Protein AF-A0A1G1GZU4-F1 (afdb_monomer_lite)

Radius of gyration: 26.99 Å; chains: 1; bounding box: 59×23×66 Å

Foldseek 3Di:
DDDDDDDPDPVRVVVCPVPDDPVVHVVVDDDDPDPDPPPDPPDDDDDDDDDPVVVVVLVVVCVVVVHDSVVVVVVVVVVVVVVVVVVD

Sequence (88 aa):
MKKIPKFKSLKEERNFRDTHSVADYLSELKKTGEIVFERHPLKRNFQMRLDDTTINKLKKLAKAKGVDVSTLIRRWIREHLDKELKTA

Structure (mmCIF, N/CA/C/O backbone):
data_AF-A0A1G1GZU4-F1
#
_entry.id   AF-A0A1G1GZU4-F1
#
loop_
_atom_site.group_PDB
_at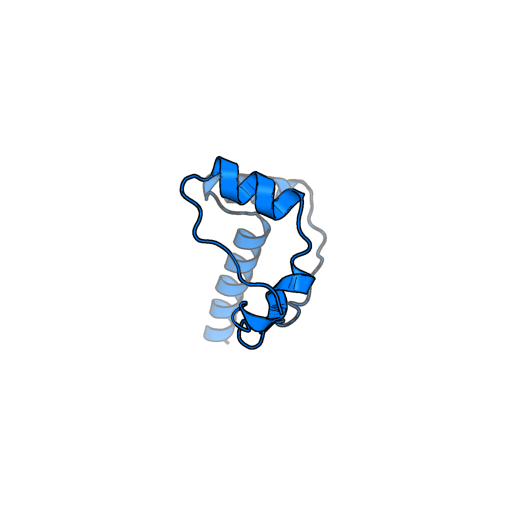om_site.id
_atom_site.type_symbol
_atom_site.label_atom_id
_atom_site.label_alt_id
_atom_site.label_comp_id
_atom_site.label_asym_id
_atom_site.label_entity_id
_atom_site.label_seq_id
_atom_site.pdbx_PDB_ins_code
_atom_site.Cartn_x
_atom_site.Cartn_y
_atom_site.Cartn_z
_atom_site.occupancy
_atom_site.B_iso_or_equiv
_atom_site.auth_seq_id
_atom_site.auth_comp_id
_atom_site.auth_asym_id
_atom_site.auth_atom_id
_atom_site.pdbx_PDB_model_num
ATOM 1 N N . MET A 1 1 ? 40.046 -10.613 -30.839 1.00 62.25 1 MET A N 1
ATOM 2 C CA . MET A 1 1 ? 38.846 -10.043 -30.185 1.00 62.25 1 MET A CA 1
ATOM 3 C C . MET A 1 1 ? 38.481 -8.760 -30.916 1.00 62.25 1 MET A C 1
ATOM 5 O O . MET A 1 1 ? 39.396 -8.021 -31.270 1.00 62.25 1 MET A O 1
ATOM 9 N N . LYS A 1 2 ? 37.200 -8.566 -31.256 1.00 79.25 2 LYS A N 1
ATOM 10 C CA . LYS A 1 2 ? 36.743 -7.440 -32.090 1.00 79.25 2 LYS A CA 1
ATOM 11 C C . LYS A 1 2 ? 36.564 -6.176 -31.239 1.00 79.25 2 LYS A C 1
ATOM 13 O O . LYS A 1 2 ? 36.337 -6.283 -30.037 1.00 79.25 2 LYS A O 1
ATOM 18 N N . LYS A 1 3 ? 36.665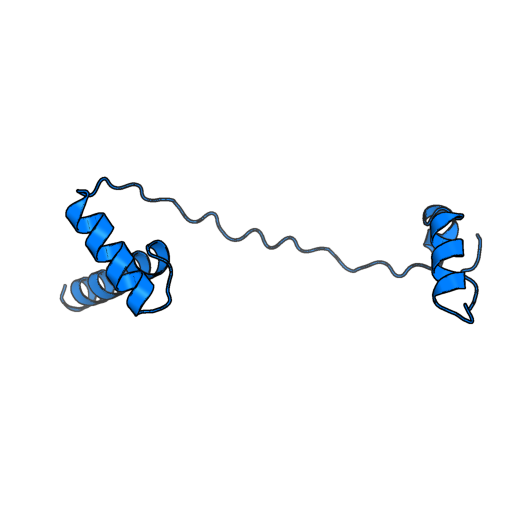 -5.003 -31.876 1.00 81.12 3 LYS A N 1
ATOM 19 C CA . LYS A 1 3 ? 36.475 -3.697 -31.229 1.00 81.12 3 LYS A CA 1
ATOM 20 C C . LYS A 1 3 ? 35.141 -3.059 -31.600 1.00 81.12 3 LYS A C 1
ATOM 22 O O . LYS A 1 3 ? 34.754 -3.122 -32.767 1.00 81.12 3 LYS A O 1
ATOM 27 N N . ILE A 1 4 ? 34.465 -2.441 -30.639 1.00 84.81 4 ILE A N 1
ATOM 28 C CA . ILE A 1 4 ? 33.234 -1.679 -30.837 1.00 84.81 4 ILE A CA 1
ATOM 29 C C . ILE A 1 4 ? 33.612 -0.353 -31.523 1.00 84.81 4 ILE A C 1
ATOM 31 O O . ILE A 1 4 ? 34.407 0.423 -30.980 1.00 84.81 4 ILE A O 1
ATOM 35 N N . PRO A 1 5 ? 33.099 -0.077 -32.735 1.00 83.81 5 PRO A N 1
ATOM 36 C CA . PRO A 1 5 ? 33.430 1.146 -33.456 1.00 83.81 5 PRO A CA 1
ATOM 37 C C . PRO A 1 5 ? 32.772 2.378 -32.812 1.00 83.81 5 PRO A C 1
ATOM 39 O O . PRO A 1 5 ? 31.777 2.282 -32.095 1.00 83.81 5 PRO A O 1
ATOM 42 N N . LYS A 1 6 ? 33.313 3.571 -33.091 1.00 84.31 6 LYS A N 1
ATOM 43 C CA . LYS A 1 6 ? 32.667 4.840 -32.722 1.00 84.31 6 LYS A CA 1
ATOM 44 C C . LYS A 1 6 ? 31.566 5.156 -33.736 1.00 84.31 6 LYS A C 1
ATOM 46 O O . LYS A 1 6 ? 31.876 5.486 -34.878 1.00 84.31 6 LYS A O 1
ATOM 51 N N . PHE A 1 7 ? 30.309 5.072 -33.314 1.00 88.06 7 PHE A N 1
ATOM 52 C CA . PHE A 1 7 ? 29.160 5.381 -34.168 1.00 88.06 7 PHE A CA 1
ATOM 53 C C . PHE A 1 7 ? 28.995 6.886 -34.360 1.00 88.06 7 PHE A C 1
ATOM 55 O O . PHE A 1 7 ? 29.165 7.667 -33.422 1.00 88.06 7 PHE A O 1
ATOM 62 N N . LYS A 1 8 ? 28.629 7.296 -35.576 1.00 84.88 8 LYS A N 1
ATOM 63 C CA . LYS A 1 8 ? 28.337 8.701 -35.901 1.00 84.88 8 LYS A CA 1
ATOM 64 C C . LYS A 1 8 ? 26.855 9.040 -35.728 1.00 84.88 8 LYS A C 1
ATOM 66 O O . LYS A 1 8 ? 26.500 10.212 -35.660 1.00 84.88 8 LYS A O 1
ATOM 71 N N . SER A 1 9 ? 25.985 8.028 -35.670 1.00 90.12 9 SER A N 1
ATOM 72 C CA . SER A 1 9 ? 24.535 8.182 -35.524 1.00 90.12 9 SER A CA 1
ATOM 73 C C . SER A 1 9 ? 23.908 7.013 -34.762 1.00 90.12 9 SER A C 1
ATOM 75 O O . SER A 1 9 ? 24.353 5.873 -34.873 1.00 90.12 9 SER A O 1
ATOM 77 N N . LEU A 1 10 ? 22.795 7.276 -34.071 1.00 85.38 10 LEU A N 1
ATOM 78 C CA . LEU A 1 10 ? 21.987 6.254 -33.393 1.00 85.38 10 LEU A CA 1
ATOM 79 C C . LEU A 1 10 ? 21.461 5.170 -34.350 1.00 85.38 10 LEU A C 1
ATOM 81 O O . LEU A 1 10 ? 21.282 4.021 -33.950 1.00 85.38 10 LEU A O 1
ATOM 85 N N . LYS A 1 11 ? 21.215 5.513 -35.624 1.00 88.75 11 LYS A N 1
ATOM 86 C CA . LYS A 1 11 ? 20.769 4.544 -36.642 1.00 88.75 11 LYS A CA 1
ATOM 87 C C . LYS A 1 11 ? 21.865 3.526 -36.973 1.00 88.75 11 LYS A C 1
ATOM 89 O O . LYS A 1 11 ? 21.571 2.355 -37.185 1.00 88.75 11 LYS A O 1
ATOM 94 N N . GLU A 1 12 ? 23.116 3.977 -36.994 1.00 87.25 12 GLU A N 1
ATOM 95 C CA . GLU A 1 12 ? 24.289 3.136 -37.244 1.00 87.25 12 GLU A CA 1
ATOM 96 C C . GLU A 1 12 ? 24.535 2.183 -36.068 1.00 87.25 12 GLU A C 1
ATOM 98 O O . GLU A 1 12 ? 24.735 0.990 -36.278 1.00 87.25 12 GLU A O 1
ATOM 103 N N . GLU A 1 13 ? 24.418 2.684 -34.833 1.00 88.12 13 GLU A N 1
ATOM 104 C CA . GLU A 1 13 ? 24.530 1.855 -33.629 1.00 88.12 13 GLU A CA 1
ATOM 105 C C . GLU A 1 13 ? 23.448 0.768 -33.580 1.00 88.12 13 GLU A C 1
ATOM 107 O O . GLU A 1 13 ? 23.745 -0.383 -33.263 1.00 88.12 13 GLU A O 1
ATOM 112 N N . ARG A 1 14 ? 22.196 1.103 -33.923 1.00 87.62 14 ARG A N 1
ATOM 113 C CA . ARG A 1 14 ? 21.101 0.123 -33.964 1.00 87.62 14 ARG A CA 1
ATOM 114 C C . ARG A 1 14 ? 21.384 -0.986 -34.975 1.00 87.62 14 ARG A C 1
ATOM 116 O O . ARG A 1 14 ? 21.373 -2.152 -34.603 1.00 87.62 14 ARG A O 1
ATOM 123 N N . ASN A 1 15 ? 21.727 -0.618 -36.210 1.00 89.19 15 ASN A N 1
ATOM 124 C CA . ASN A 1 15 ? 22.064 -1.593 -37.247 1.00 89.19 15 ASN A CA 1
ATOM 125 C C . ASN A 1 15 ? 23.244 -2.485 -36.834 1.00 89.19 15 ASN A C 1
ATOM 127 O O . ASN A 1 15 ? 23.243 -3.680 -37.119 1.00 89.19 15 ASN A O 1
ATOM 131 N N . PHE A 1 16 ? 24.247 -1.925 -36.154 1.00 88.75 16 PHE A N 1
ATOM 132 C CA . PHE A 1 16 ? 25.365 -2.700 -35.625 1.00 88.75 16 PHE A CA 1
ATOM 133 C C . PHE A 1 16 ? 24.909 -3.707 -34.562 1.00 88.75 16 PHE A C 1
ATOM 135 O O . PHE A 1 16 ? 25.261 -4.881 -34.657 1.00 88.75 16 PHE A O 1
ATOM 142 N N . ARG A 1 17 ? 24.085 -3.279 -33.597 1.00 86.12 17 ARG A N 1
ATOM 143 C CA . ARG A 1 17 ? 23.533 -4.152 -32.547 1.00 86.12 17 ARG A CA 1
ATOM 144 C C . ARG A 1 17 ? 22.624 -5.256 -33.095 1.00 86.12 17 ARG A C 1
ATOM 146 O O . ARG A 1 17 ? 22.606 -6.337 -32.521 1.00 86.12 17 ARG A O 1
ATOM 153 N N . ASP A 1 18 ? 21.916 -5.001 -34.193 1.00 89.25 18 ASP A N 1
ATOM 154 C CA . ASP A 1 18 ? 21.026 -5.985 -34.825 1.00 89.25 18 ASP A CA 1
ATOM 155 C C . ASP A 1 18 ? 21.795 -7.042 -35.635 1.00 89.25 18 ASP A C 1
ATOM 157 O O . ASP A 1 18 ? 21.348 -8.177 -35.776 1.00 89.25 18 ASP A O 1
ATOM 161 N N . THR A 1 19 ? 22.958 -6.676 -36.182 1.00 88.50 19 THR A N 1
ATOM 162 C CA . THR A 1 19 ? 23.739 -7.541 -37.085 1.00 88.50 19 THR A CA 1
ATOM 163 C C . THR A 1 19 ? 24.878 -8.286 -36.397 1.00 88.50 19 THR A C 1
ATOM 165 O O . THR A 1 19 ? 25.358 -9.286 -36.929 1.00 88.50 19 THR A O 1
ATOM 168 N N . HIS A 1 20 ? 25.327 -7.821 -35.229 1.00 88.81 20 HIS A N 1
ATOM 169 C CA . HIS A 1 20 ? 26.485 -8.373 -34.531 1.00 88.81 20 HIS A CA 1
ATOM 170 C C . HIS A 1 20 ? 26.104 -8.960 -33.170 1.00 88.81 20 HIS A C 1
ATOM 172 O O . HIS A 1 20 ? 25.371 -8.359 -32.389 1.00 88.81 20 HIS A O 1
ATOM 178 N N . SER A 1 21 ? 26.672 -10.124 -32.846 1.00 85.31 21 SER A N 1
ATOM 179 C CA . SER A 1 21 ? 26.521 -10.722 -31.519 1.00 85.31 21 SER A CA 1
ATOM 180 C C . SER A 1 21 ? 27.327 -9.947 -30.479 1.00 85.31 21 SER A C 1
ATOM 182 O O . SER A 1 21 ? 28.523 -9.711 -30.649 1.00 85.31 21 SER A O 1
ATOM 184 N N . VAL A 1 22 ? 26.697 -9.624 -29.350 1.00 84.19 22 VAL A N 1
ATOM 185 C CA . VAL A 1 22 ? 27.347 -8.978 -28.195 1.00 84.19 22 VAL A CA 1
ATOM 186 C C . VAL A 1 22 ? 28.486 -9.840 -27.627 1.00 84.19 22 VAL A C 1
ATOM 188 O O . VAL A 1 22 ? 29.464 -9.305 -27.103 1.00 84.19 22 VAL A O 1
ATOM 191 N N . ALA A 1 23 ? 28.403 -11.168 -27.779 1.00 83.69 23 ALA A N 1
ATOM 192 C CA . ALA A 1 23 ? 29.416 -12.106 -27.293 1.00 83.69 23 ALA A CA 1
ATOM 193 C C . ALA A 1 23 ? 30.803 -11.886 -27.935 1.00 83.69 23 ALA A C 1
ATOM 195 O O . ALA A 1 23 ? 31.828 -12.099 -27.287 1.00 83.69 23 ALA A O 1
ATOM 196 N N . ASP A 1 24 ? 30.850 -11.382 -29.172 1.00 84.81 24 ASP A N 1
ATOM 197 C CA . ASP A 1 24 ? 32.099 -11.126 -29.906 1.00 84.81 24 ASP A CA 1
ATOM 198 C C . ASP A 1 24 ? 32.913 -9.946 -29.337 1.00 84.81 24 ASP A C 1
ATOM 200 O O . ASP A 1 24 ? 34.092 -9.778 -29.674 1.00 84.81 24 ASP A O 1
ATOM 204 N N . TYR A 1 25 ? 32.285 -9.133 -28.480 1.00 86.69 25 TYR A N 1
ATOM 205 C CA . TYR A 1 25 ? 32.823 -7.884 -27.935 1.00 86.69 25 TYR A CA 1
ATOM 206 C C . TYR A 1 25 ? 32.935 -7.903 -26.403 1.00 86.69 25 TYR A C 1
ATOM 208 O O . TYR A 1 25 ? 33.177 -6.861 -25.796 1.00 86.69 25 TYR A O 1
ATOM 216 N N . LEU A 1 26 ? 32.807 -9.074 -25.759 1.00 82.50 26 LEU A N 1
ATOM 217 C CA . LEU A 1 26 ? 32.842 -9.223 -24.293 1.00 82.50 26 LEU A CA 1
ATOM 218 C C . LEU A 1 26 ? 34.070 -8.580 -23.632 1.00 82.50 26 LEU A C 1
ATOM 220 O O . LEU A 1 26 ? 33.966 -8.077 -22.518 1.00 82.50 26 LEU A O 1
ATOM 224 N N . SER A 1 27 ? 35.220 -8.568 -24.312 1.00 82.62 27 SER A N 1
ATOM 225 C CA . SER A 1 27 ? 36.461 -7.960 -23.814 1.00 82.62 27 SER A CA 1
ATOM 226 C C . SER A 1 27 ? 36.413 -6.434 -23.710 1.00 82.62 27 SER A C 1
ATOM 228 O O . SER A 1 27 ? 37.207 -5.856 -22.976 1.00 82.62 27 SER A O 1
ATOM 230 N N . GLU A 1 28 ? 35.520 -5.777 -24.454 1.00 84.19 28 GLU A N 1
ATOM 231 C CA . GLU A 1 28 ? 35.331 -4.322 -24.403 1.00 84.19 28 GLU A CA 1
ATOM 232 C C . GLU A 1 28 ? 34.181 -3.896 -23.485 1.00 84.19 28 GLU A C 1
ATOM 234 O O . GLU A 1 28 ? 34.022 -2.708 -23.193 1.00 84.19 28 GLU A O 1
ATOM 239 N N . LEU A 1 29 ? 33.384 -4.849 -22.996 1.00 82.94 29 LEU A N 1
ATOM 240 C CA . LEU A 1 29 ? 32.311 -4.569 -22.055 1.00 82.94 29 LEU A CA 1
ATOM 241 C C . LEU A 1 29 ? 32.866 -4.440 -20.636 1.00 82.94 29 LEU A C 1
ATOM 243 O O . LEU A 1 29 ? 33.704 -5.220 -20.182 1.00 82.94 29 LEU A O 1
ATOM 247 N N . LYS A 1 30 ? 32.351 -3.460 -19.893 1.00 80.56 30 LYS A N 1
ATOM 248 C CA . LYS A 1 30 ? 32.623 -3.359 -18.460 1.00 80.56 30 LYS A CA 1
ATOM 249 C C . LYS A 1 30 ? 31.843 -4.448 -17.736 1.00 80.56 30 LYS A C 1
ATOM 251 O O . LYS A 1 30 ? 30.636 -4.571 -17.931 1.00 80.56 30 LYS A O 1
ATOM 256 N N . LYS A 1 31 ? 32.516 -5.194 -16.857 1.00 79.38 31 LYS A N 1
ATOM 257 C CA . LYS A 1 31 ? 31.821 -6.043 -15.888 1.00 79.38 31 LYS A CA 1
ATOM 258 C C . LYS A 1 31 ? 30.957 -5.147 -15.008 1.00 79.38 31 LYS A C 1
ATOM 260 O O . LYS A 1 31 ? 31.475 -4.265 -14.324 1.00 79.38 31 LYS A O 1
ATOM 265 N N . THR A 1 32 ? 29.650 -5.363 -15.039 1.00 78.00 32 THR A N 1
ATOM 266 C CA . THR A 1 32 ? 28.769 -4.847 -13.995 1.00 78.00 32 THR A CA 1
ATOM 267 C C . THR A 1 32 ? 29.192 -5.492 -12.672 1.00 78.00 32 THR A C 1
ATOM 269 O O . THR A 1 32 ? 29.582 -6.661 -12.661 1.00 78.00 32 THR A O 1
ATOM 272 N N . GLY A 1 33 ? 29.188 -4.721 -11.580 1.00 76.81 33 GLY A N 1
ATOM 273 C CA . GLY A 1 33 ? 29.457 -5.249 -10.238 1.00 76.81 33 GLY A CA 1
ATOM 274 C C . GLY A 1 33 ? 28.460 -6.343 -9.841 1.00 76.81 33 GLY A C 1
ATOM 275 O O . GLY A 1 33 ? 27.524 -6.638 -10.588 1.00 76.81 33 GLY A O 1
ATOM 276 N N . GLU A 1 34 ? 28.654 -6.948 -8.668 1.00 76.38 34 GLU A N 1
ATOM 277 C CA . GLU A 1 34 ? 27.725 -7.962 -8.160 1.00 76.38 34 GLU A CA 1
ATOM 278 C C . GLU A 1 34 ? 26.284 -7.443 -8.178 1.00 76.38 34 GLU A C 1
ATOM 280 O O . GLU A 1 34 ? 25.952 -6.416 -7.583 1.00 76.38 34 GLU A O 1
ATOM 285 N N . ILE A 1 35 ? 25.422 -8.166 -8.892 1.00 69.69 35 ILE A N 1
ATOM 286 C CA . ILE A 1 35 ? 23.990 -7.900 -8.912 1.00 69.69 35 ILE A CA 1
ATOM 287 C C . ILE A 1 35 ? 23.442 -8.419 -7.586 1.00 69.69 35 ILE A C 1
ATOM 289 O O . ILE A 1 35 ? 23.164 -9.609 -7.431 1.00 69.69 35 ILE A O 1
ATOM 293 N N . VAL A 1 36 ? 23.314 -7.527 -6.607 1.00 73.00 36 VAL A N 1
ATOM 294 C CA . VAL A 1 36 ? 22.645 -7.846 -5.348 1.00 73.00 36 VAL A CA 1
ATOM 295 C C . VAL A 1 36 ? 21.144 -7.844 -5.609 1.00 73.00 36 VAL A C 1
ATOM 297 O O . VAL A 1 36 ? 20.506 -6.799 -5.709 1.00 73.00 36 VAL A O 1
ATOM 300 N N . PHE A 1 37 ? 20.561 -9.034 -5.727 1.00 73.31 37 PHE A N 1
ATOM 301 C CA . PHE A 1 37 ? 19.115 -9.179 -5.637 1.00 73.31 37 PHE A CA 1
ATOM 302 C C . PHE A 1 37 ? 18.719 -9.003 -4.170 1.00 73.31 37 PHE A C 1
ATOM 304 O O . PHE A 1 37 ? 18.849 -9.938 -3.377 1.00 73.31 37 PHE A O 1
ATOM 311 N N . GLU A 1 38 ? 18.250 -7.812 -3.793 1.00 67.81 38 GLU A N 1
ATOM 312 C CA . GLU A 1 38 ? 17.651 -7.591 -2.476 1.00 67.81 38 GLU A CA 1
ATOM 313 C C . GLU A 1 38 ? 16.422 -8.496 -2.322 1.00 67.81 38 GLU A C 1
ATOM 315 O O . GLU A 1 38 ? 15.315 -8.198 -2.774 1.00 67.81 38 GLU A O 1
ATOM 320 N N . ARG A 1 39 ? 16.606 -9.647 -1.670 1.00 65.44 39 ARG A N 1
ATOM 321 C CA . ARG A 1 39 ? 15.489 -10.461 -1.199 1.00 65.44 39 ARG A CA 1
ATOM 322 C C . ARG A 1 39 ? 14.872 -9.727 -0.021 1.00 65.44 39 ARG A C 1
ATOM 324 O O . ARG A 1 39 ? 15.313 -9.891 1.115 1.00 65.44 39 ARG A O 1
ATOM 331 N N . HIS A 1 40 ? 13.855 -8.910 -0.282 1.00 63.97 40 HIS A N 1
ATOM 332 C CA . HIS A 1 40 ? 13.034 -8.382 0.799 1.00 63.97 40 HIS A CA 1
ATOM 333 C C . HIS A 1 40 ? 12.549 -9.558 1.664 1.00 63.97 40 HIS A C 1
ATOM 335 O O . HIS A 1 40 ? 12.090 -10.563 1.106 1.00 63.97 40 HIS A O 1
ATOM 341 N N . PRO A 1 41 ? 12.647 -9.473 3.004 1.00 67.50 41 PRO A N 1
ATOM 342 C CA . PRO A 1 41 ? 12.151 -10.531 3.871 1.00 67.50 41 PRO A CA 1
ATOM 343 C C . PRO A 1 41 ? 10.688 -10.802 3.522 1.00 67.50 41 PRO A C 1
ATOM 345 O O . PRO A 1 41 ? 9.895 -9.862 3.397 1.00 67.50 41 PRO A O 1
ATOM 348 N N . LEU A 1 42 ? 10.341 -12.079 3.325 1.00 60.91 42 LEU A N 1
ATOM 349 C CA . LEU A 1 42 ? 8.979 -12.473 2.978 1.00 60.91 42 LEU A CA 1
ATOM 350 C C . LEU A 1 42 ? 8.044 -11.988 4.088 1.00 60.91 42 LEU A C 1
ATOM 352 O O . LEU A 1 42 ? 8.012 -12.537 5.191 1.00 60.91 42 LEU A O 1
ATOM 356 N N . LYS A 1 43 ? 7.281 -10.932 3.800 1.00 71.94 43 LYS A N 1
ATOM 357 C CA . LYS A 1 43 ? 6.217 -10.476 4.689 1.00 71.94 43 LYS A CA 1
ATOM 358 C C . LYS A 1 43 ? 5.184 -11.596 4.768 1.00 71.94 43 LYS A C 1
ATOM 360 O O . LYS A 1 43 ? 4.748 -12.113 3.741 1.00 71.94 43 LYS A O 1
ATOM 365 N N . ARG A 1 44 ? 4.803 -11.984 5.985 1.00 77.75 44 ARG A N 1
ATOM 366 C CA . ARG A 1 44 ? 3.746 -12.979 6.188 1.00 77.75 44 ARG A CA 1
ATOM 367 C C . ARG A 1 44 ? 2.401 -12.358 5.819 1.00 77.75 44 ARG A C 1
ATOM 369 O O . ARG A 1 44 ? 2.097 -11.242 6.238 1.00 77.75 44 ARG A O 1
ATOM 376 N N . ASN A 1 45 ? 1.612 -13.082 5.033 1.00 79.56 45 ASN A N 1
ATOM 377 C CA . ASN A 1 45 ? 0.262 -12.666 4.670 1.00 79.56 45 ASN A CA 1
ATOM 378 C C . ASN A 1 45 ? -0.715 -13.049 5.787 1.00 79.56 45 ASN A C 1
ATOM 380 O O . ASN A 1 45 ? -0.678 -14.174 6.281 1.00 79.56 45 ASN A O 1
ATOM 384 N N . PHE A 1 46 ? -1.602 -12.125 6.149 1.00 81.81 46 PHE A N 1
ATOM 385 C CA . PHE A 1 46 ? -2.727 -12.369 7.050 1.00 81.81 46 PHE A CA 1
ATOM 386 C C . PHE A 1 46 ? -4.020 -12.296 6.237 1.00 81.81 46 PHE A C 1
ATOM 388 O O . PHE A 1 46 ? -4.285 -11.280 5.593 1.00 81.81 46 PHE A O 1
ATOM 395 N N . GLN A 1 47 ? -4.796 -13.380 6.227 1.00 87.19 47 GLN A N 1
ATOM 396 C CA . GLN A 1 47 ? -6.087 -13.444 5.543 1.00 87.19 47 GLN A CA 1
ATOM 397 C C . GLN A 1 47 ? -7.203 -13.409 6.584 1.00 87.19 47 GLN A C 1
ATOM 399 O O . GLN A 1 47 ? -7.192 -14.187 7.533 1.00 87.19 47 GLN A O 1
ATOM 404 N N . MET A 1 48 ? -8.171 -12.516 6.397 1.00 88.62 48 MET A N 1
ATOM 405 C CA . MET A 1 48 ? -9.316 -12.355 7.289 1.00 88.62 48 MET A CA 1
ATOM 406 C C . MET A 1 48 ? -10.567 -12.104 6.456 1.00 88.62 48 MET A C 1
ATOM 408 O O . MET A 1 48 ? -10.532 -11.331 5.498 1.00 88.62 48 MET A O 1
ATOM 412 N N . ARG A 1 49 ? -11.671 -12.760 6.822 1.00 93.19 49 ARG A N 1
ATOM 413 C CA . ARG A 1 49 ? -12.979 -12.501 6.218 1.00 93.19 49 ARG A CA 1
ATOM 414 C C . ARG A 1 49 ? -13.594 -11.262 6.857 1.00 93.19 49 ARG A C 1
ATOM 416 O O . ARG A 1 49 ? -13.573 -11.119 8.074 1.00 93.19 49 ARG A O 1
ATOM 423 N N . LEU A 1 50 ? -14.146 -10.399 6.018 1.00 93.25 50 LEU A N 1
ATOM 424 C CA . LEU A 1 50 ? -14.908 -9.217 6.398 1.00 93.25 50 LEU A CA 1
ATOM 425 C C . LEU A 1 50 ? -16.229 -9.257 5.636 1.00 93.25 50 LEU A C 1
ATOM 427 O O . LEU A 1 50 ? -16.281 -9.799 4.532 1.00 93.25 50 LEU A O 1
ATOM 431 N N . ASP A 1 51 ? -17.278 -8.686 6.212 1.00 96.75 51 ASP A N 1
ATOM 432 C CA . ASP A 1 51 ? -18.541 -8.519 5.507 1.00 96.75 51 ASP A CA 1
ATOM 433 C C . ASP A 1 51 ? -18.413 -7.480 4.376 1.00 96.75 51 ASP A C 1
ATOM 435 O O . ASP A 1 51 ? -17.559 -6.581 4.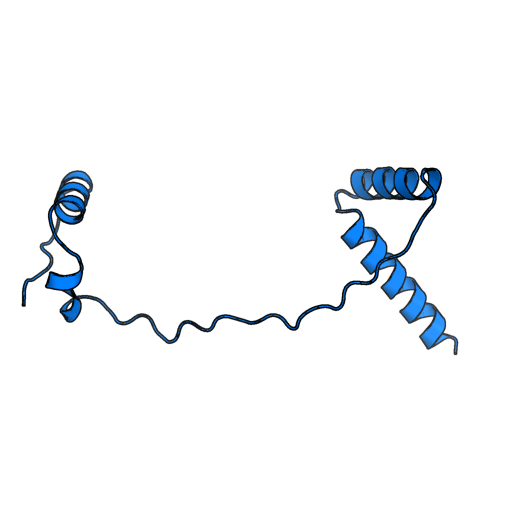402 1.00 96.75 51 ASP A O 1
ATOM 439 N N . ASP A 1 52 ? -19.301 -7.572 3.388 1.00 96.44 52 ASP A N 1
ATOM 440 C CA . ASP A 1 52 ? -19.275 -6.702 2.210 1.00 96.44 52 ASP A CA 1
ATOM 441 C C . ASP A 1 52 ? -19.432 -5.220 2.561 1.00 96.44 52 ASP A C 1
ATOM 443 O O . ASP A 1 52 ? -18.853 -4.349 1.901 1.00 96.44 52 ASP A O 1
ATOM 447 N N . THR A 1 53 ? -20.189 -4.898 3.614 1.00 97.62 53 THR A N 1
ATOM 448 C CA . THR A 1 53 ? -20.402 -3.504 4.016 1.00 97.62 53 THR A CA 1
ATOM 449 C C . THR A 1 53 ? -19.099 -2.889 4.521 1.00 97.62 53 THR A C 1
ATOM 451 O O . THR A 1 53 ? -18.756 -1.764 4.140 1.00 97.62 53 THR A O 1
ATOM 454 N N . THR A 1 54 ? -18.326 -3.648 5.297 1.00 96.25 54 THR A N 1
ATOM 455 C CA . THR A 1 54 ? -17.012 -3.247 5.800 1.00 96.25 54 THR A CA 1
ATOM 456 C C . THR A 1 54 ? -16.011 -3.089 4.661 1.00 96.25 54 THR A C 1
ATOM 458 O O . THR A 1 54 ? -15.344 -2.054 4.571 1.00 96.25 54 THR A O 1
ATOM 461 N N . ILE A 1 55 ? -15.953 -4.047 3.730 1.00 95.81 55 ILE A N 1
ATOM 462 C CA . ILE A 1 55 ? -15.072 -3.964 2.553 1.00 95.81 55 ILE A CA 1
ATOM 463 C C . ILE A 1 55 ? -15.388 -2.711 1.724 1.00 95.81 55 ILE A C 1
ATOM 465 O O . ILE A 1 55 ? -14.481 -1.984 1.306 1.00 95.81 55 ILE A O 1
ATOM 469 N N . ASN A 1 56 ? -16.669 -2.408 1.516 1.00 97.56 56 ASN A N 1
ATOM 470 C CA . ASN A 1 56 ? -17.091 -1.235 0.755 1.00 97.56 56 ASN A CA 1
ATOM 471 C C . ASN A 1 56 ? -16.743 0.084 1.458 1.00 97.56 56 ASN A C 1
ATOM 473 O O . ASN A 1 56 ? -16.296 1.029 0.801 1.00 97.56 56 ASN A O 1
ATOM 477 N N . LYS A 1 57 ? -16.886 0.157 2.787 1.00 97.44 57 LYS A N 1
ATOM 478 C CA . LYS A 1 57 ? -16.448 1.319 3.581 1.00 97.44 57 LYS A CA 1
ATOM 479 C C . LYS A 1 57 ? -14.937 1.531 3.471 1.00 97.44 57 LYS A C 1
ATOM 481 O O . LYS A 1 57 ? -14.500 2.650 3.203 1.00 97.44 57 LYS A O 1
ATOM 486 N N . LEU A 1 58 ? -14.151 0.459 3.594 1.00 96.62 58 LEU A N 1
ATOM 487 C CA . LEU A 1 58 ? -12.693 0.496 3.449 1.00 96.62 58 LEU A CA 1
ATOM 488 C C . LEU A 1 58 ? -12.274 1.012 2.069 1.00 96.62 58 LEU A C 1
ATOM 490 O O . LEU A 1 58 ? -11.451 1.921 1.983 1.00 96.62 58 LEU A O 1
ATOM 494 N N . LYS A 1 59 ? -12.889 0.502 0.994 1.00 96.94 59 LYS A N 1
ATOM 495 C CA . LYS A 1 59 ? -12.641 0.965 -0.382 1.00 96.94 59 LYS A CA 1
ATOM 496 C C . LYS A 1 59 ? -12.936 2.455 -0.557 1.00 96.94 59 LYS A C 1
ATOM 498 O O . LYS A 1 59 ? -12.117 3.174 -1.128 1.00 96.94 59 LYS A O 1
ATOM 503 N N . LYS A 1 60 ? -14.077 2.936 -0.047 1.00 97.94 60 LYS A N 1
ATOM 504 C CA . LYS A 1 60 ? -14.451 4.360 -0.119 1.00 97.94 60 LYS A CA 1
ATOM 505 C C . LYS A 1 60 ? -13.440 5.248 0.608 1.00 97.94 60 LYS A C 1
ATOM 507 O O . LYS A 1 60 ? -12.999 6.248 0.047 1.00 97.94 60 LYS A O 1
ATOM 512 N N . LEU A 1 61 ? -13.041 4.867 1.821 1.00 97.75 61 LEU A N 1
ATOM 513 C CA . LEU A 1 61 ? -12.081 5.630 2.624 1.00 97.75 61 LEU A CA 1
ATOM 514 C C . LEU A 1 61 ? -10.674 5.621 2.021 1.00 97.75 61 LEU A C 1
ATOM 516 O O . LEU A 1 61 ? -10.015 6.658 2.005 1.00 97.75 61 LEU A O 1
ATOM 520 N N . ALA A 1 62 ? -10.228 4.479 1.500 1.00 97.62 62 ALA A N 1
ATOM 521 C CA . ALA A 1 62 ? -8.938 4.352 0.832 1.00 97.62 62 ALA A CA 1
ATOM 522 C C . ALA A 1 62 ? -8.878 5.250 -0.415 1.00 97.62 62 ALA A C 1
ATOM 524 O O . ALA A 1 62 ? -7.956 6.056 -0.549 1.00 97.62 62 ALA A O 1
ATOM 525 N N . LYS A 1 63 ? -9.934 5.222 -1.244 1.00 97.69 63 LYS A N 1
ATOM 526 C CA . LYS A 1 63 ? -10.077 6.100 -2.415 1.00 97.69 63 LYS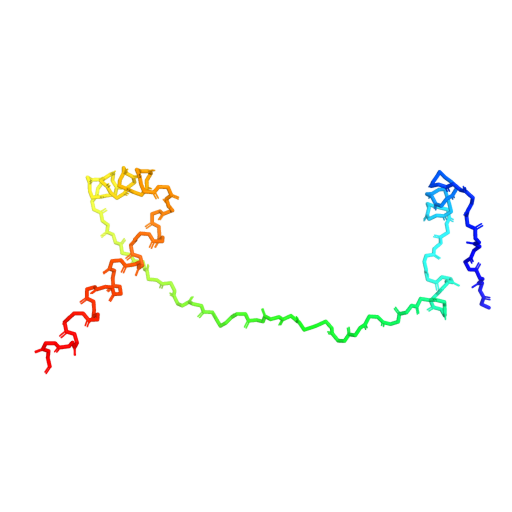 A CA 1
ATOM 527 C C . LYS A 1 63 ? -10.050 7.580 -2.032 1.00 97.69 63 LYS A C 1
ATOM 529 O O . LYS A 1 63 ? -9.313 8.344 -2.643 1.00 97.69 63 LYS A O 1
ATOM 534 N N . ALA A 1 64 ? -10.807 7.980 -1.009 1.00 97.69 64 ALA A N 1
ATOM 535 C CA . ALA A 1 64 ? -10.832 9.366 -0.536 1.00 97.69 64 ALA A CA 1
ATOM 536 C C . ALA A 1 64 ? -9.463 9.846 -0.018 1.00 97.69 64 ALA A C 1
ATOM 538 O O . ALA A 1 64 ? -9.147 11.027 -0.107 1.00 97.69 64 ALA A O 1
ATOM 539 N N . LYS A 1 65 ? -8.643 8.931 0.510 1.00 95.75 65 LYS A N 1
ATOM 540 C CA . LYS A 1 65 ? -7.285 9.209 1.000 1.00 95.75 65 LYS A CA 1
ATOM 541 C C . LYS A 1 65 ? -6.197 9.039 -0.067 1.00 95.75 65 LYS A C 1
ATOM 543 O O . LYS A 1 65 ? -5.032 9.250 0.252 1.00 95.75 65 LYS A O 1
ATOM 548 N N . GLY A 1 66 ? -6.547 8.638 -1.292 1.00 96.81 66 GLY A N 1
ATOM 549 C CA . GLY A 1 66 ? -5.583 8.392 -2.368 1.00 96.81 66 GLY A CA 1
ATOM 550 C C . GLY A 1 66 ? -4.617 7.234 -2.091 1.00 96.81 66 GLY A C 1
ATOM 551 O O . GLY A 1 66 ? -3.494 7.247 -2.586 1.00 96.81 66 GLY A O 1
ATOM 552 N N . VAL A 1 67 ? -5.020 6.247 -1.282 1.00 97.06 67 VAL A N 1
ATOM 553 C CA . VAL A 1 67 ? -4.185 5.089 -0.919 1.00 97.06 67 VAL A CA 1
ATOM 554 C C . VAL A 1 67 ? -4.886 3.774 -1.237 1.00 97.06 67 VAL A C 1
ATOM 556 O O . VAL A 1 67 ? -6.109 3.714 -1.339 1.00 97.06 67 VAL A O 1
ATOM 559 N N . ASP A 1 68 ? -4.111 2.697 -1.350 1.00 95.56 68 ASP A N 1
ATOM 560 C CA . ASP A 1 68 ? -4.655 1.344 -1.469 1.00 95.56 68 ASP A CA 1
ATOM 561 C C . ASP A 1 68 ? -5.317 0.869 -0.160 1.00 95.56 68 ASP A C 1
ATOM 563 O O . ASP A 1 68 ? -4.893 1.232 0.944 1.00 95.56 68 ASP A O 1
ATOM 567 N N . VAL A 1 69 ? -6.331 0.005 -0.276 1.00 95.31 69 VAL A N 1
ATOM 568 C CA . VAL A 1 69 ? -7.051 -0.570 0.874 1.00 95.31 69 VAL A CA 1
ATOM 569 C C . VAL A 1 69 ? -6.101 -1.320 1.807 1.00 95.31 69 VAL A C 1
ATOM 571 O O . VAL A 1 69 ? -6.181 -1.159 3.024 1.00 95.31 69 VAL A O 1
ATOM 574 N N . SER A 1 70 ? -5.160 -2.094 1.263 1.00 92.31 70 SER A N 1
ATOM 575 C CA . SER A 1 70 ? -4.189 -2.831 2.074 1.00 92.31 70 SER A CA 1
ATOM 576 C C . SER A 1 70 ? -3.255 -1.895 2.842 1.00 92.31 70 SER A C 1
ATOM 578 O O . SER A 1 70 ? -2.915 -2.168 3.993 1.00 92.31 70 SER A O 1
ATOM 580 N N . THR A 1 71 ? -2.880 -0.761 2.249 1.00 94.19 71 THR A N 1
ATOM 581 C CA . THR A 1 71 ? -2.068 0.271 2.905 1.00 94.19 71 THR A CA 1
ATOM 582 C C . THR A 1 71 ? -2.834 0.930 4.046 1.00 94.19 71 THR A C 1
ATOM 584 O O . THR A 1 71 ? -2.283 1.073 5.138 1.00 94.19 71 THR A O 1
ATOM 587 N N . LEU A 1 72 ? -4.107 1.275 3.823 1.00 95.75 72 LEU A N 1
ATOM 588 C CA . LEU A 1 72 ? -4.973 1.846 4.855 1.00 95.75 72 LEU A CA 1
ATOM 589 C C . LEU A 1 72 ? -5.111 0.901 6.056 1.00 95.75 72 LEU A C 1
ATOM 591 O O . LEU A 1 72 ? -4.863 1.309 7.189 1.00 95.75 72 LEU A O 1
ATOM 595 N N . ILE A 1 73 ? -5.436 -0.369 5.798 1.00 94.88 73 ILE A N 1
ATOM 596 C CA . ILE A 1 73 ? -5.617 -1.389 6.840 1.00 94.88 73 ILE A CA 1
ATOM 597 C C . ILE A 1 73 ? -4.324 -1.594 7.631 1.00 94.88 73 ILE A C 1
ATOM 599 O O . ILE A 1 73 ? -4.345 -1.564 8.858 1.00 94.88 73 ILE A O 1
ATOM 603 N N . ARG A 1 74 ? -3.179 -1.757 6.951 1.00 92.75 74 ARG A N 1
ATOM 604 C CA . ARG A 1 74 ? -1.881 -1.927 7.629 1.00 92.75 74 ARG A CA 1
ATOM 605 C C . ARG A 1 74 ? -1.559 -0.751 8.545 1.00 92.75 74 ARG A C 1
ATOM 607 O O . ARG A 1 74 ? -1.019 -0.963 9.629 1.00 92.75 74 ARG A O 1
ATOM 614 N N . ARG A 1 75 ? -1.875 0.472 8.109 1.00 94.81 75 ARG A N 1
ATOM 615 C CA . ARG A 1 75 ? -1.645 1.681 8.902 1.00 94.81 75 ARG A CA 1
ATOM 616 C C . ARG A 1 75 ? -2.492 1.672 10.169 1.00 94.81 75 ARG A C 1
ATOM 618 O O . ARG A 1 75 ? -1.941 1.843 11.248 1.00 94.81 75 ARG A O 1
ATOM 625 N N . TRP A 1 76 ? -3.789 1.402 10.044 1.00 95.56 76 TRP A N 1
ATOM 626 C CA . TRP A 1 76 ? -4.699 1.344 11.189 1.00 95.56 76 TRP A CA 1
ATOM 627 C C . TRP A 1 76 ? -4.355 0.236 12.179 1.00 95.56 76 TRP A C 1
ATOM 629 O O . TRP A 1 76 ? -4.369 0.487 13.378 1.00 95.56 76 TRP A O 1
ATOM 639 N N . ILE A 1 77 ? -3.996 -0.959 11.696 1.00 94.50 77 ILE A N 1
ATOM 640 C CA . ILE A 1 77 ? -3.570 -2.061 12.571 1.00 94.50 77 ILE A CA 1
ATOM 641 C C . ILE A 1 77 ? -2.363 -1.630 13.407 1.00 94.50 77 ILE A C 1
ATOM 643 O O . ILE A 1 77 ? -2.368 -1.811 14.619 1.00 94.50 77 ILE A O 1
ATOM 647 N N . ARG A 1 78 ? -1.349 -1.019 12.781 1.00 94.50 78 ARG A N 1
ATOM 648 C CA . ARG A 1 78 ? -0.161 -0.540 13.498 1.00 94.50 78 ARG A CA 1
ATOM 649 C C . ARG A 1 78 ? -0.507 0.562 14.497 1.00 94.50 78 ARG A C 1
ATOM 651 O O . ARG A 1 78 ? -0.141 0.454 15.656 1.00 94.50 78 ARG A O 1
ATOM 658 N N . GLU A 1 79 ? -1.252 1.579 14.061 1.00 95.94 79 GLU A N 1
ATOM 659 C CA . GLU A 1 79 ? -1.679 2.688 14.922 1.00 95.94 79 GLU A CA 1
ATOM 660 C C . GLU A 1 79 ? -2.453 2.200 16.153 1.00 95.94 79 GLU A C 1
ATOM 662 O O . GLU A 1 79 ? -2.313 2.776 17.228 1.00 95.94 79 GLU A O 1
ATOM 667 N N . HIS A 1 80 ? -3.287 1.169 16.004 1.00 96.25 80 HIS A N 1
ATOM 668 C CA . HIS A 1 80 ? -4.060 0.622 17.112 1.00 96.25 80 HIS A CA 1
ATOM 669 C C . HIS A 1 80 ? -3.192 -0.231 18.044 1.00 96.25 80 HIS A C 1
ATOM 671 O O . HIS A 1 80 ? 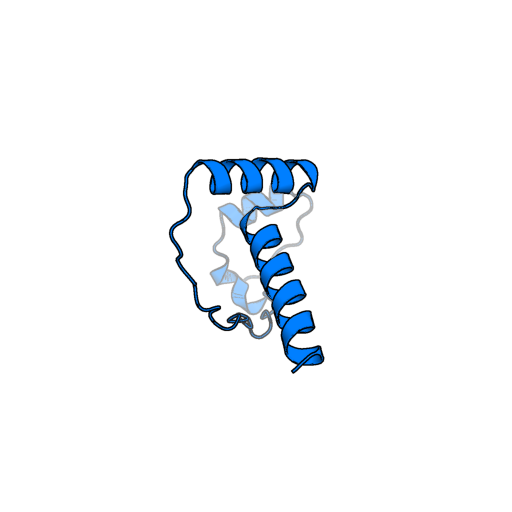-3.215 -0.000 19.248 1.00 96.25 80 HIS A O 1
ATOM 677 N N . LEU A 1 81 ? -2.358 -1.128 17.505 1.00 95.88 81 LEU A N 1
ATOM 678 C CA . LEU A 1 81 ? -1.429 -1.935 18.306 1.00 95.88 81 LEU A CA 1
ATOM 679 C C . LEU A 1 81 ? -0.453 -1.070 19.111 1.00 95.88 81 LEU A C 1
ATOM 681 O O . LEU A 1 81 ? -0.253 -1.318 20.295 1.00 95.88 81 LEU A O 1
ATOM 685 N N . ASP A 1 82 ? 0.104 -0.025 18.496 1.00 95.50 82 ASP A N 1
ATOM 686 C CA . ASP A 1 82 ? 1.021 0.901 19.166 1.00 95.50 82 ASP A CA 1
ATOM 687 C C . ASP A 1 82 ? 0.341 1.658 20.321 1.00 95.50 82 ASP A C 1
ATOM 689 O O . ASP A 1 82 ? 1.019 2.093 21.248 1.00 95.50 82 ASP A O 1
ATOM 693 N N . LYS A 1 83 ? -0.983 1.858 20.267 1.00 95.31 83 LYS A N 1
ATOM 694 C CA . LYS A 1 83 ? -1.755 2.488 21.351 1.00 95.31 83 LYS A CA 1
ATOM 695 C C . LYS A 1 83 ? -2.033 1.514 22.491 1.00 95.31 83 LYS A C 1
ATOM 697 O O . LYS A 1 83 ? -1.818 1.875 23.645 1.00 95.31 83 LYS A O 1
ATOM 702 N N . GLU A 1 84 ? -2.474 0.300 22.169 1.00 95.31 84 GLU A N 1
ATOM 703 C CA . GLU A 1 84 ? -2.749 -0.745 23.164 1.00 95.31 84 GL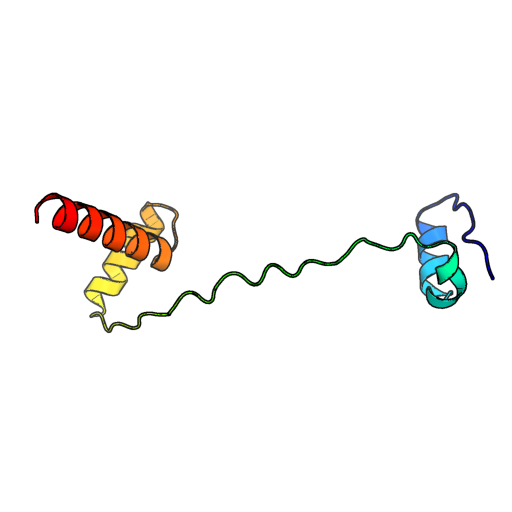U A CA 1
ATOM 704 C C . GLU A 1 84 ? -1.472 -1.121 23.931 1.00 95.31 84 GLU A C 1
ATOM 706 O O . GLU A 1 84 ? -1.464 -1.127 25.157 1.00 95.31 84 GLU A O 1
ATOM 711 N N . LEU A 1 85 ? -0.350 -1.311 23.228 1.00 93.50 85 LEU A N 1
ATOM 712 C CA . LEU A 1 85 ? 0.939 -1.665 23.839 1.00 93.50 85 LEU A CA 1
ATOM 713 C C . LEU A 1 85 ? 1.583 -0.545 24.668 1.00 93.50 85 LEU A C 1
ATOM 715 O O . LEU A 1 85 ? 2.497 -0.820 25.431 1.00 93.50 85 LEU A O 1
ATOM 719 N N . LYS A 1 86 ? 1.163 0.713 24.496 1.00 85.81 86 LYS A N 1
ATOM 720 C CA . LYS A 1 86 ? 1.605 1.831 25.352 1.00 85.81 86 LYS A CA 1
ATOM 721 C C . LYS A 1 86 ? 0.768 1.977 26.619 1.00 85.81 86 LYS A C 1
ATOM 723 O O . LYS A 1 86 ? 1.161 2.722 27.511 1.00 85.81 86 LYS A O 1
ATOM 728 N N . THR A 1 87 ? -0.412 1.368 26.627 1.00 75.69 87 THR A N 1
ATOM 729 C CA . THR A 1 87 ? -1.398 1.470 27.708 1.00 75.69 87 THR A CA 1
ATOM 730 C C . THR A 1 87 ? -1.365 0.229 28.608 1.00 75.69 87 THR A C 1
ATOM 732 O O . THR A 1 87 ? -1.776 0.317 29.762 1.00 75.69 87 THR A O 1
ATOM 735 N N . ALA A 1 88 ? -0.873 -0.898 28.084 1.00 62.16 88 ALA A N 1
ATOM 736 C CA . ALA A 1 88 ? -0.489 -2.099 28.827 1.00 62.16 88 ALA A CA 1
ATOM 737 C C . ALA A 1 88 ? 0.877 -1.931 29.510 1.00 62.16 88 ALA A C 1
ATOM 739 O O . ALA A 1 88 ? 1.034 -2.488 30.619 1.00 62.16 88 ALA A O 1
#

pLDDT: mean 86.94, std 9.8, range [60.91, 97.94]

Secondary structure (DSSP, 8-state):
-------SSHHHHHHHHHHS-GGGGGGGSPPP----------PPP------HHHHHHHHHHHHHTTS-HHHHHHHHHHHHHHHHHHH-